Protein AF-A0A3D5NU58-F1 (afdb_monomer_lite)

pLDDT: mean 86.73, std 14.12, range [46.38, 96.44]

Foldseek 3Di:
DDDDPVCPVVVVVVVVCCQVPAVDPPDGNLVPRPCNVVDPVNVVVVVVVVVVD

Radius of gyration: 14.02 Å; chains: 1; bounding box: 34×24×36 Å

Structure (mmCIF, N/CA/C/O backbone):
data_AF-A0A3D5NU58-F1
#
_entry.id   AF-A0A3D5NU58-F1
#
loop_
_atom_site.group_PDB
_atom_site.id
_atom_site.type_symbol
_atom_site.label_atom_id
_atom_site.label_alt_id
_atom_site.label_comp_id
_atom_site.label_asym_id
_atom_s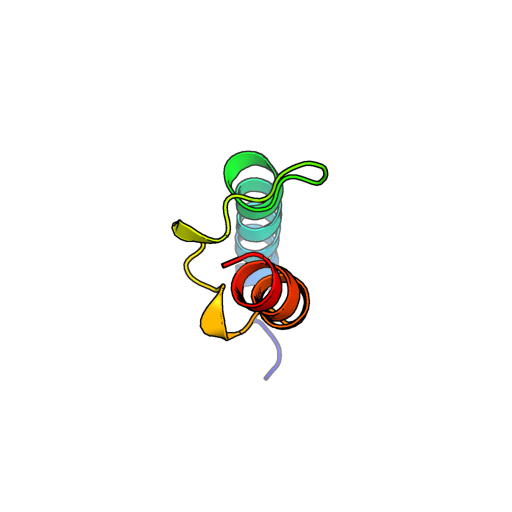ite.label_entity_id
_atom_site.label_seq_id
_atom_site.pdbx_PDB_ins_code
_atom_site.Cartn_x
_atom_site.Cartn_y
_atom_site.Cartn_z
_atom_site.occupancy
_atom_site.B_iso_or_equiv
_atom_site.auth_seq_id
_atom_site.auth_comp_id
_atom_site.auth_asym_id
_atom_site.auth_atom_id
_atom_site.pdbx_PDB_model_num
ATOM 1 N N . LYS A 1 1 ? 12.531 -12.351 -0.960 1.00 71.44 1 LYS A N 1
ATOM 2 C CA . LYS A 1 1 ? 12.429 -12.452 -2.438 1.00 71.44 1 LYS A CA 1
ATOM 3 C C . LYS A 1 1 ? 12.630 -11.049 -3.002 1.00 71.44 1 LYS A C 1
ATOM 5 O O . LYS A 1 1 ? 11.931 -10.153 -2.550 1.00 71.44 1 LYS A O 1
ATOM 10 N N . LYS A 1 2 ? 13.624 -10.830 -3.867 1.00 78.75 2 LYS A N 1
ATOM 11 C CA . LYS A 1 2 ? 13.849 -9.527 -4.513 1.00 78.75 2 LYS A CA 1
ATOM 12 C C . LYS A 1 2 ? 12.860 -9.395 -5.676 1.00 78.75 2 LYS A C 1
ATOM 14 O O . LYS A 1 2 ? 12.650 -10.381 -6.375 1.00 78.75 2 LYS A O 1
ATOM 19 N N . LEU A 1 3 ? 12.225 -8.234 -5.828 1.00 83.88 3 LEU A N 1
ATOM 20 C CA . LEU A 1 3 ? 11.364 -7.954 -6.977 1.00 83.88 3 LEU A CA 1
ATOM 21 C C . LEU A 1 3 ? 12.251 -7.770 -8.215 1.00 83.88 3 LEU A C 1
ATOM 23 O O . LEU A 1 3 ? 13.265 -7.067 -8.121 1.00 83.88 3 LEU A O 1
ATOM 27 N N . ASP A 1 4 ? 11.884 -8.403 -9.330 1.00 91.56 4 ASP A N 1
ATOM 28 C CA . ASP A 1 4 ? 12.609 -8.230 -10.590 1.00 91.56 4 ASP A CA 1
ATOM 29 C C . ASP A 1 4 ? 12.607 -6.756 -11.010 1.00 91.56 4 ASP A C 1
ATOM 31 O O . ASP A 1 4 ? 11.639 -6.042 -10.733 1.00 91.56 4 ASP A O 1
ATOM 35 N N . ARG A 1 5 ? 13.698 -6.285 -11.621 1.00 89.38 5 ARG A N 1
ATOM 36 C CA . ARG A 1 5 ? 13.879 -4.860 -11.948 1.00 89.38 5 ARG A CA 1
ATOM 37 C C . ARG A 1 5 ? 12.805 -4.352 -12.900 1.00 89.38 5 ARG A C 1
ATOM 39 O O . ARG A 1 5 ? 12.354 -3.222 -12.738 1.00 89.38 5 ARG A O 1
ATOM 46 N N . ASP A 1 6 ? 12.341 -5.204 -13.801 1.00 90.88 6 ASP A N 1
ATOM 47 C CA . ASP A 1 6 ? 11.313 -4.849 -14.780 1.00 90.88 6 ASP A CA 1
ATOM 48 C C . ASP A 1 6 ? 9.963 -4.542 -14.110 1.00 90.88 6 ASP A C 1
ATOM 50 O O . ASP A 1 6 ? 9.218 -3.675 -14.555 1.00 90.88 6 ASP A O 1
ATOM 54 N N . LEU A 1 7 ? 9.687 -5.159 -12.957 1.00 92.75 7 LEU A N 1
ATOM 55 C CA . LEU A 1 7 ? 8.455 -4.951 -12.190 1.00 92.75 7 LEU A CA 1
ATOM 56 C C . LEU A 1 7 ? 8.486 -3.698 -11.303 1.00 92.75 7 LEU A C 1
ATOM 58 O O . LEU A 1 7 ? 7.484 -3.375 -10.663 1.00 92.75 7 LEU A O 1
ATOM 62 N N . TRP A 1 8 ? 9.617 -2.991 -11.203 1.00 94.06 8 TRP A N 1
ATOM 63 C CA . TRP A 1 8 ? 9.736 -1.839 -10.301 1.00 94.06 8 TRP A CA 1
ATOM 64 C C . TRP A 1 8 ? 8.834 -0.684 -10.720 1.00 94.06 8 TRP A C 1
ATOM 66 O O . TRP A 1 8 ? 8.217 -0.047 -9.865 1.00 94.06 8 TRP A O 1
ATOM 76 N N . ILE A 1 9 ? 8.743 -0.437 -12.027 1.00 94.44 9 ILE A N 1
ATOM 77 C CA . ILE A 1 9 ? 7.916 0.631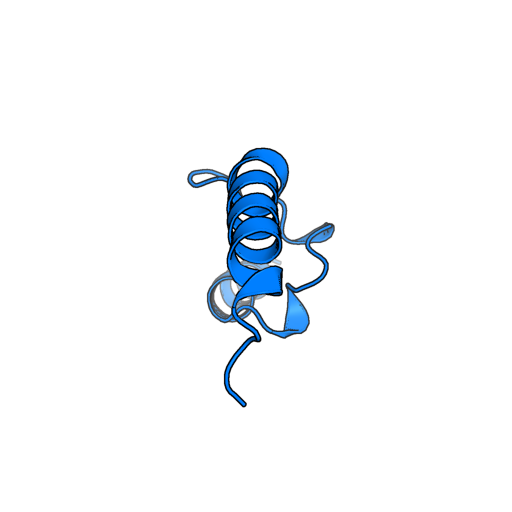 -12.591 1.00 94.44 9 ILE A CA 1
ATOM 78 C C . ILE A 1 9 ? 6.440 0.342 -12.303 1.00 94.44 9 ILE A C 1
ATOM 80 O O . ILE A 1 9 ? 5.726 1.197 -11.778 1.00 94.44 9 ILE A O 1
ATOM 84 N N . ASP A 1 10 ? 6.000 -0.889 -12.554 1.00 94.44 10 ASP A N 1
ATOM 85 C CA . ASP A 1 10 ? 4.619 -1.299 -12.307 1.00 94.44 10 ASP A CA 1
ATOM 86 C C . ASP A 1 10 ? 4.273 -1.269 -10.820 1.00 94.44 10 ASP A C 1
ATOM 88 O O . ASP A 1 10 ? 3.224 -0.750 -10.434 1.00 94.44 10 ASP A O 1
ATOM 92 N N . ALA A 1 11 ? 5.174 -1.749 -9.960 1.00 94.56 11 ALA A N 1
ATOM 93 C CA . ALA A 1 11 ? 4.986 -1.691 -8.515 1.00 94.56 11 ALA A CA 1
ATOM 94 C C . ALA A 1 11 ? 4.889 -0.242 -8.013 1.00 94.56 11 ALA A C 1
ATOM 96 O O . ALA A 1 11 ? 4.039 0.067 -7.174 1.00 94.56 11 ALA A O 1
ATOM 97 N N . HIS A 1 12 ? 5.718 0.658 -8.546 1.00 95.00 12 HIS A N 1
ATOM 98 C CA . HIS A 1 12 ? 5.666 2.079 -8.224 1.00 95.00 12 HIS A CA 1
ATOM 99 C C . HIS A 1 12 ? 4.320 2.700 -8.618 1.00 95.00 12 HIS A C 1
ATOM 101 O O . HIS A 1 12 ? 3.663 3.330 -7.783 1.00 95.00 12 HIS A O 1
ATOM 107 N N . HIS A 1 13 ? 3.862 2.466 -9.851 1.00 96.38 13 HIS A N 1
ATOM 108 C CA . HIS A 1 13 ? 2.554 2.934 -10.306 1.00 96.38 13 HIS A CA 1
ATOM 109 C C . HIS A 1 13 ? 1.417 2.366 -9.456 1.00 96.38 13 HIS A C 1
ATOM 111 O O . HIS A 1 13 ? 0.518 3.109 -9.053 1.00 96.38 13 HIS A O 1
ATOM 117 N N . LEU A 1 14 ? 1.473 1.076 -9.123 1.00 94.88 14 LEU A N 1
ATOM 118 C CA . LEU A 1 14 ? 0.469 0.417 -8.295 1.00 94.88 14 LEU A CA 1
ATOM 119 C C . LEU A 1 14 ? 0.378 1.082 -6.917 1.00 94.88 14 LEU A C 1
ATOM 121 O O . LEU A 1 14 ? -0.727 1.385 -6.464 1.00 94.88 14 LEU A O 1
ATOM 125 N N . LEU A 1 15 ? 1.513 1.397 -6.286 1.00 94.69 15 LEU A N 1
ATOM 126 C CA . LEU A 1 15 ? 1.545 2.116 -5.009 1.00 94.69 15 LEU A CA 1
ATOM 127 C C . LEU A 1 15 ? 0.969 3.535 -5.122 1.00 94.69 15 LEU A C 1
ATOM 129 O O . LEU A 1 15 ? 0.172 3.935 -4.268 1.00 94.69 15 LEU A O 1
ATOM 133 N N . ILE A 1 16 ? 1.304 4.275 -6.184 1.00 96.38 16 ILE A N 1
ATOM 134 C CA . ILE A 1 16 ? 0.747 5.615 -6.431 1.00 96.38 16 ILE A CA 1
ATOM 135 C C . ILE A 1 16 ? -0.772 5.547 -6.592 1.00 96.38 16 ILE A C 1
ATOM 137 O O . ILE A 1 16 ? -1.503 6.288 -5.927 1.00 96.38 16 ILE A O 1
ATOM 141 N N . PHE A 1 17 ? -1.270 4.667 -7.459 1.00 96.44 17 PHE A N 1
ATOM 142 C CA . PHE A 1 17 ? -2.705 4.544 -7.703 1.00 96.44 17 PHE A CA 1
ATOM 143 C C . PHE A 1 17 ? -3.446 4.064 -6.461 1.00 96.44 17 PHE A C 1
ATOM 145 O O . PHE A 1 17 ? -4.517 4.590 -6.151 1.00 96.44 17 PHE A O 1
ATOM 152 N N . HIS A 1 18 ? -2.857 3.131 -5.714 1.00 96.00 18 HIS A N 1
ATOM 153 C CA . HIS A 1 18 ? -3.409 2.661 -4.454 1.00 96.00 18 HIS A CA 1
ATOM 154 C C . HIS A 1 18 ? -3.550 3.800 -3.438 1.00 96.00 18 HIS A C 1
ATOM 156 O O . HIS A 1 18 ? -4.629 3.978 -2.874 1.00 96.00 18 HIS A O 1
ATOM 162 N N . GLY A 1 19 ? -2.507 4.611 -3.240 1.00 95.69 19 GLY A N 1
ATOM 163 C CA . GLY A 1 19 ? -2.547 5.753 -2.322 1.00 95.69 19 GLY A CA 1
ATOM 164 C C . GLY A 1 19 ? -3.546 6.832 -2.747 1.00 95.69 19 GLY A C 1
ATOM 165 O O . GLY A 1 19 ? -4.278 7.371 -1.919 1.00 95.69 19 GLY A O 1
ATOM 166 N N . ARG A 1 20 ? -3.636 7.121 -4.050 1.00 95.81 20 ARG A N 1
ATOM 167 C CA . ARG A 1 20 ? -4.530 8.172 -4.566 1.00 95.81 20 ARG A CA 1
ATOM 168 C C . ARG A 1 20 ? -6.003 7.774 -4.554 1.00 95.81 20 ARG A C 1
ATOM 170 O O . ARG A 1 20 ? -6.847 8.639 -4.347 1.00 95.81 20 ARG A O 1
ATOM 177 N N . ARG A 1 21 ? -6.317 6.501 -4.815 1.00 95.81 21 ARG A N 1
ATOM 178 C CA . ARG A 1 21 ? -7.704 6.037 -5.006 1.00 95.81 21 ARG A CA 1
ATOM 179 C C . ARG A 1 21 ? -8.288 5.315 -3.795 1.00 95.81 21 ARG A C 1
ATOM 181 O O . ARG A 1 21 ? -9.490 5.392 -3.590 1.00 95.81 21 ARG A O 1
ATOM 188 N N . ILE A 1 22 ? -7.465 4.616 -3.011 1.00 95.88 22 ILE A N 1
ATOM 189 C CA . ILE A 1 22 ? -7.929 3.742 -1.922 1.00 95.88 22 ILE A CA 1
ATOM 190 C C . ILE A 1 22 ? -7.376 4.227 -0.580 1.00 95.88 22 ILE A C 1
ATOM 192 O O . ILE A 1 22 ? -8.133 4.586 0.320 1.00 95.88 22 ILE A O 1
ATOM 196 N N . CYS A 1 23 ? -6.053 4.257 -0.429 1.00 96.00 23 CYS A N 1
ATOM 197 C CA . CYS A 1 23 ? -5.378 4.561 0.831 1.00 96.00 23 CYS A CA 1
ATOM 198 C C . CYS A 1 23 ? -5.065 6.060 0.962 1.00 96.00 23 CYS A C 1
ATOM 200 O O . CYS A 1 23 ? -3.907 6.463 1.066 1.00 96.00 23 CYS A O 1
ATOM 202 N N . THR A 1 24 ? -6.105 6.899 0.917 1.00 94.69 24 THR A N 1
ATOM 203 C CA . THR A 1 24 ? -5.930 8.353 1.042 1.00 94.69 24 THR A CA 1
ATOM 204 C C . THR A 1 24 ? -5.490 8.744 2.458 1.00 94.69 24 THR A C 1
ATOM 206 O O . THR A 1 24 ? -5.866 8.103 3.439 1.00 94.69 24 THR A O 1
ATOM 209 N N . ALA A 1 25 ? -4.712 9.825 2.581 1.00 91.69 25 ALA A N 1
ATOM 210 C CA . ALA A 1 25 ? -4.076 10.211 3.846 1.00 91.69 25 ALA A CA 1
ATOM 211 C C . ALA A 1 25 ? -5.062 10.579 4.971 1.00 91.69 25 ALA A C 1
ATOM 213 O O . ALA A 1 25 ? -4.772 10.344 6.141 1.00 91.69 25 ALA A O 1
ATOM 214 N N . ARG A 1 26 ? -6.216 11.174 4.634 1.00 89.94 26 ARG A N 1
ATOM 215 C CA . ARG A 1 26 ? -7.204 11.638 5.627 1.00 89.94 26 ARG A CA 1
ATOM 216 C C . ARG A 1 26 ? -8.260 10.580 5.954 1.00 89.94 26 ARG A C 1
ATOM 218 O O . ARG A 1 26 ? -8.628 10.440 7.113 1.00 89.94 26 ARG A O 1
ATOM 225 N N . ALA A 1 27 ? -8.756 9.861 4.946 1.00 89.56 27 ALA A N 1
ATOM 226 C CA . ALA A 1 27 ? -9.851 8.902 5.092 1.00 89.56 27 ALA A CA 1
ATOM 227 C C . ALA A 1 27 ? -9.656 7.714 4.128 1.00 89.56 27 ALA A C 1
ATOM 229 O O . ALA A 1 27 ? -10.232 7.694 3.034 1.00 89.56 27 ALA A O 1
ATOM 230 N N . PRO A 1 28 ? -8.815 6.727 4.486 1.00 94.50 28 PRO A N 1
ATOM 231 C CA . PRO A 1 28 ? -8.563 5.583 3.623 1.00 94.50 28 PRO A CA 1
ATOM 232 C C . PRO A 1 28 ? -9.805 4.689 3.517 1.00 94.50 28 PRO A C 1
ATOM 234 O O . PRO A 1 28 ? -10.465 4.372 4.508 1.00 94.50 28 PRO A O 1
ATOM 237 N N . GLN A 1 29 ? -10.095 4.221 2.306 1.00 94.06 29 GLN A N 1
ATOM 238 C CA . GLN A 1 29 ? -11.230 3.350 2.007 1.00 94.06 29 GLN A CA 1
ATOM 239 C C . GLN A 1 29 ? -10.890 1.882 2.314 1.00 94.06 29 GLN A C 1
ATOM 241 O O . GLN A 1 29 ? -10.820 1.025 1.432 1.00 94.06 29 GLN A O 1
ATOM 246 N N . CYS A 1 30 ? -10.649 1.565 3.590 1.00 92.81 30 CYS A N 1
ATOM 247 C CA . CYS A 1 30 ? -10.189 0.233 4.000 1.00 92.81 30 CYS A CA 1
ATOM 248 C C . CYS A 1 30 ? -11.180 -0.909 3.696 1.00 92.81 30 CYS A C 1
ATOM 250 O O . CYS A 1 30 ? -10.751 -2.058 3.585 1.00 92.81 30 CYS A O 1
ATOM 252 N N . GLY A 1 31 ? -12.479 -0.613 3.553 1.00 90.75 31 GLY A N 1
ATOM 253 C CA . GLY A 1 31 ? -13.513 -1.608 3.240 1.00 90.75 31 GLY A CA 1
ATOM 254 C C . GLY A 1 31 ? -13.361 -2.239 1.853 1.00 90.75 31 GLY A C 1
ATOM 255 O O . GLY A 1 31 ? -13.608 -3.429 1.705 1.00 90.75 31 GLY A O 1
ATOM 256 N N . ILE A 1 32 ? -12.877 -1.470 0.872 1.00 93.88 32 ILE A N 1
ATOM 257 C CA . ILE A 1 32 ? -12.632 -1.947 -0.500 1.00 93.88 32 ILE A CA 1
ATOM 258 C C . ILE A 1 32 ? -11.155 -2.275 -0.761 1.00 93.88 32 ILE A C 1
ATOM 260 O O . ILE A 1 32 ? -10.778 -2.650 -1.867 1.00 93.88 32 ILE A O 1
ATOM 264 N N . CYS A 1 3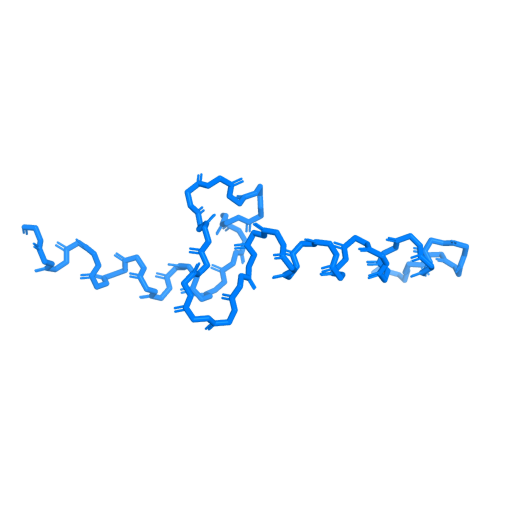3 ? -10.286 -2.077 0.234 1.00 95.19 33 CYS A N 1
ATOM 265 C CA . CYS A 1 33 ? -8.852 -2.257 0.067 1.00 95.19 33 CYS A CA 1
ATOM 266 C C . CYS A 1 33 ? -8.508 -3.756 -0.032 1.00 95.19 33 CYS A C 1
ATOM 268 O O . CYS A 1 33 ? -8.698 -4.478 0.949 1.00 95.19 33 CYS A O 1
ATOM 270 N N . PRO A 1 34 ? -7.931 -4.229 -1.154 1.00 93.88 34 PRO A N 1
ATOM 271 C CA . PRO A 1 34 ? -7.669 -5.657 -1.364 1.00 93.88 34 PRO A CA 1
ATOM 272 C C . PRO A 1 34 ? -6.617 -6.220 -0.396 1.00 93.88 34 PRO A C 1
ATOM 274 O O . PRO A 1 34 ? -6.601 -7.412 -0.104 1.00 93.88 34 PRO A O 1
ATOM 277 N N . VAL A 1 35 ? -5.752 -5.358 0.148 1.00 94.31 35 VAL A N 1
ATOM 278 C CA . VAL A 1 35 ? -4.660 -5.730 1.063 1.00 94.31 35 VAL A CA 1
ATOM 279 C C . VAL A 1 35 ? -4.967 -5.406 2.531 1.00 94.31 35 VAL A C 1
ATOM 281 O O . VAL A 1 35 ? -4.071 -5.422 3.379 1.00 94.31 35 VAL A O 1
ATOM 284 N N . ASN A 1 36 ? -6.228 -5.116 2.874 1.00 93.62 36 ASN A N 1
ATOM 285 C CA . ASN A 1 36 ? -6.620 -4.743 4.240 1.00 93.62 36 ASN A CA 1
ATOM 286 C C . ASN A 1 36 ? -6.275 -5.818 5.292 1.00 93.62 36 ASN A C 1
ATOM 288 O O . ASN A 1 36 ? -5.863 -5.487 6.403 1.00 93.62 36 ASN A O 1
ATOM 292 N N . HIS A 1 37 ? -6.349 -7.097 4.927 1.00 91.31 37 HIS A N 1
ATOM 293 C CA . HIS A 1 37 ? -6.034 -8.243 5.776 1.00 91.31 37 HIS A CA 1
ATOM 294 C C . HIS A 1 37 ? -4.545 -8.313 6.168 1.00 91.31 37 HIS A C 1
ATOM 296 O O . HIS A 1 37 ? -4.204 -8.861 7.223 1.00 91.31 37 HIS A O 1
ATOM 302 N N . LEU A 1 38 ? -3.659 -7.699 5.377 1.00 94.12 38 LEU A N 1
ATOM 303 C CA . LEU A 1 38 ? -2.225 -7.572 5.665 1.00 94.12 38 LEU A CA 1
ATOM 304 C C . LEU A 1 38 ? -1.871 -6.236 6.341 1.00 94.12 38 LEU A C 1
ATOM 306 O O . LEU A 1 38 ? -0.818 -6.118 6.961 1.00 94.12 38 LEU A O 1
ATOM 310 N N . CYS A 1 39 ? -2.751 -5.236 6.274 1.00 93.88 39 CYS A N 1
ATOM 311 C CA . CYS A 1 39 ? -2.479 -3.876 6.731 1.00 93.88 39 CYS A CA 1
ATOM 312 C C . CYS A 1 39 ? -2.502 -3.739 8.268 1.00 93.88 39 CYS A C 1
ATOM 314 O O . CYS A 1 39 ? -3.528 -3.940 8.924 1.00 93.88 39 CYS A O 1
ATOM 316 N N . THR A 1 40 ? -1.381 -3.320 8.861 1.00 92.75 40 THR A N 1
ATOM 317 C CA . THR A 1 40 ? -1.258 -3.078 10.312 1.00 92.75 40 THR A CA 1
ATOM 318 C C . THR A 1 40 ? -2.054 -1.859 10.777 1.00 92.75 40 THR A C 1
ATOM 320 O O . THR A 1 40 ? -2.670 -1.906 11.843 1.00 92.75 40 THR A O 1
ATOM 323 N N . TYR A 1 41 ? -2.117 -0.799 9.964 1.00 92.00 41 TYR A N 1
ATOM 324 C CA . TYR A 1 41 ? -2.941 0.384 10.232 1.00 92.00 41 TYR A CA 1
ATOM 325 C C . TYR A 1 41 ? -4.425 0.016 10.340 1.00 92.00 41 TYR A C 1
ATOM 327 O O . TYR A 1 41 ? -5.079 0.365 11.323 1.00 92.00 41 TYR A O 1
ATOM 335 N N . TYR A 1 42 ? -4.937 -0.765 9.380 1.00 92.06 42 TYR A N 1
ATOM 336 C CA . TYR A 1 42 ? -6.317 -1.246 9.415 1.00 92.06 42 TYR A CA 1
ATOM 337 C C . TYR A 1 42 ? -6.579 -2.100 10.658 1.00 92.06 42 TYR A C 1
ATOM 339 O O . TYR A 1 42 ? -7.550 -1.859 11.366 1.00 92.06 42 TYR A O 1
ATOM 347 N N . LYS A 1 43 ? -5.685 -3.042 10.991 1.00 90.81 43 LYS A N 1
ATOM 348 C CA . LYS A 1 43 ? -5.810 -3.870 12.206 1.00 90.81 43 LYS A CA 1
ATOM 349 C C . LYS A 1 43 ? -5.837 -3.034 13.491 1.00 90.81 43 LYS A C 1
ATOM 351 O O . LYS A 1 43 ? -6.625 -3.335 14.388 1.00 90.81 43 LYS A O 1
ATOM 356 N N . LYS A 1 44 ? -5.019 -1.979 13.581 1.00 88.69 44 LYS A N 1
ATOM 357 C CA . LYS A 1 44 ? -4.976 -1.073 14.741 1.00 88.69 44 LYS A CA 1
ATOM 358 C C . LYS A 1 44 ? -6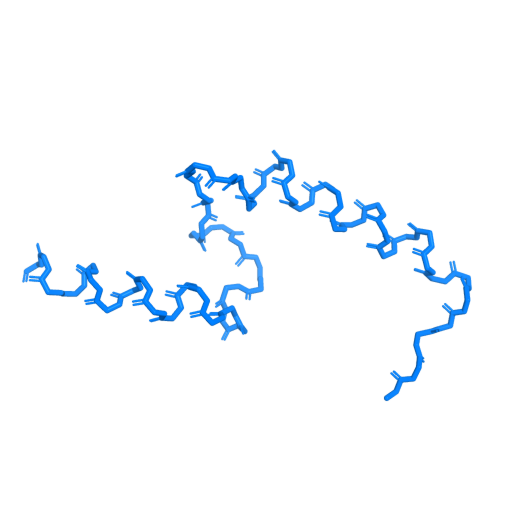.255 -0.239 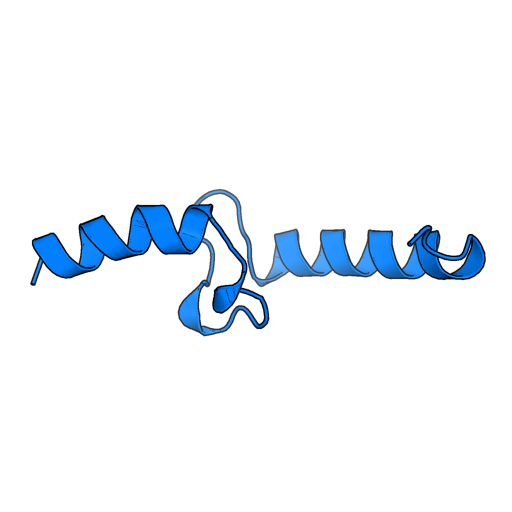14.854 1.00 88.69 44 LYS A C 1
ATOM 360 O O . LYS A 1 44 ? -6.840 -0.178 15.931 1.00 88.69 44 LYS A O 1
ATOM 365 N N . ASN A 1 45 ? -6.728 0.325 13.744 1.00 83.19 45 ASN A N 1
ATOM 366 C CA . ASN A 1 45 ? -7.922 1.174 13.720 1.00 83.19 45 ASN A CA 1
ATOM 367 C C . ASN A 1 45 ? -9.242 0.389 13.681 1.00 83.19 45 ASN A C 1
ATOM 369 O O . ASN A 1 45 ? -10.288 0.930 14.013 1.00 83.19 45 ASN A O 1
ATOM 373 N N . ARG A 1 46 ? -9.232 -0.909 13.363 1.00 70.25 46 ARG A N 1
ATOM 374 C CA . ARG A 1 46 ? -10.413 -1.769 13.527 1.00 70.25 46 ARG A CA 1
ATOM 375 C C . ARG A 1 46 ? -10.782 -1.941 15.003 1.00 70.25 46 ARG A C 1
ATOM 377 O O . ARG A 1 46 ? -11.965 -2.023 15.317 1.00 70.25 46 ARG A O 1
ATOM 384 N N . LYS A 1 47 ? -9.799 -1.956 15.916 1.00 56.31 47 LYS A N 1
ATOM 385 C CA . LYS A 1 47 ? -10.064 -2.064 17.362 1.00 56.31 47 LYS A CA 1
ATOM 386 C C . LYS A 1 47 ? -10.901 -0.890 17.883 1.00 56.31 47 LYS A C 1
ATOM 388 O O . LYS A 1 47 ? -11.771 -1.109 18.714 1.00 56.31 47 LYS A O 1
ATOM 393 N N . SER A 1 48 ? -10.713 0.321 17.353 1.00 53.62 48 SER A N 1
ATOM 394 C CA . SER A 1 48 ? -11.520 1.485 17.747 1.00 53.62 48 SER A CA 1
ATOM 395 C C . SER A 1 48 ? -12.935 1.485 17.157 1.00 53.62 48 SER A C 1
ATOM 397 O O . SER A 1 48 ? -13.813 2.127 17.722 1.00 53.62 48 SER A O 1
ATOM 399 N N . LEU A 1 49 ? -13.188 0.744 16.070 1.00 56.56 49 LEU A N 1
ATOM 400 C CA . LEU A 1 49 ? -14.536 0.554 15.514 1.00 56.56 49 LEU A CA 1
ATOM 401 C C . LEU A 1 49 ? -15.364 -0.470 16.303 1.00 56.56 49 LEU A C 1
ATOM 403 O O . LEU A 1 49 ? -16.582 -0.360 16.327 1.00 56.56 49 LEU A O 1
ATOM 407 N N . ILE A 1 50 ? -14.717 -1.444 16.955 1.00 56.38 50 ILE A N 1
ATOM 408 C CA . ILE A 1 50 ? 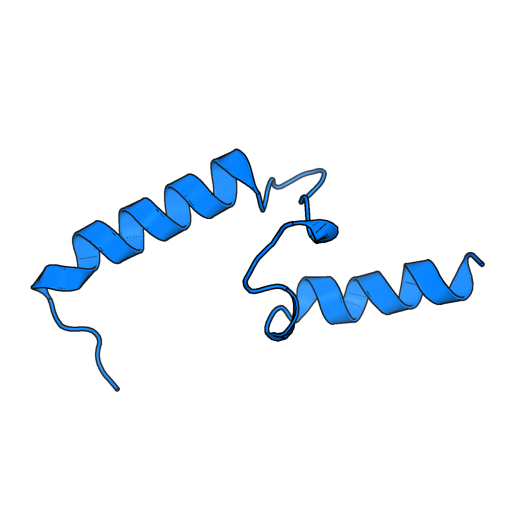-15.401 -2.431 17.810 1.00 56.38 50 ILE A CA 1
ATOM 409 C C . ILE A 1 50 ? -15.777 -1.814 19.166 1.00 56.38 50 ILE A C 1
ATOM 411 O O . ILE A 1 50 ? -16.849 -2.101 19.670 1.00 56.38 50 ILE A O 1
ATOM 415 N N . VAL A 1 51 ? -14.942 -0.931 19.729 1.00 54.72 51 VAL A N 1
ATOM 416 C CA . VAL A 1 51 ? -15.226 -0.251 21.016 1.00 54.72 51 VAL A CA 1
ATOM 417 C C . VAL A 1 51 ? -16.333 0.809 20.896 1.00 54.72 51 VAL A C 1
ATOM 419 O O . VAL A 1 51 ? -16.939 1.180 21.892 1.00 54.72 51 VAL A O 1
ATOM 422 N N . LYS A 1 52 ? -16.607 1.312 19.685 1.00 49.59 52 LYS A N 1
ATOM 423 C CA . LYS A 1 52 ? -17.676 2.293 19.423 1.00 49.59 52 LYS A CA 1
ATOM 424 C C . LYS A 1 52 ? -19.036 1.664 19.086 1.00 49.59 52 LYS A C 1
ATOM 426 O O . LYS A 1 52 ? -19.937 2.409 18.707 1.00 49.59 52 LYS A O 1
ATOM 431 N N . LYS A 1 53 ? -19.167 0.337 19.153 1.00 46.38 53 LYS A N 1
ATOM 432 C CA . LYS A 1 53 ? -20.421 -0.371 18.887 1.00 46.38 53 LYS A CA 1
ATOM 433 C C . LYS A 1 53 ? -21.013 -0.925 20.173 1.00 46.38 53 LYS A C 1
ATOM 435 O O . LYS A 1 53 ? -20.215 -1.390 21.012 1.00 46.38 53 LYS A O 1
#

Sequence (53 aa):
KKLDRDLWIDAHHLLIFHGRRICTARAPQCGICPVNHLCTYYKKNRKSLIVKK

Secondary structure (DSSP, 8-state):
-PPPTTHHHHHHHHHHHHHHHTS-SSS--TTT-TTTTT-HHHHHHHHHHHHT-